Protein AF-A0A8D8CMH2-F1 (afdb_monomer)

Structure (mmCIF, N/CA/C/O backbone):
data_AF-A0A8D8CMH2-F1
#
_entry.id   AF-A0A8D8CMH2-F1
#
loop_
_atom_site.group_PDB
_atom_site.id
_atom_site.type_symbol
_atom_site.label_atom_id
_atom_site.label_alt_id
_atom_site.label_comp_id
_atom_site.label_asym_id
_atom_site.label_entity_id
_atom_site.label_seq_id
_atom_site.pdbx_PDB_ins_code
_atom_site.Cartn_x
_atom_site.Cartn_y
_atom_site.Cartn_z
_atom_site.occupancy
_atom_site.B_iso_or_equiv
_atom_site.auth_seq_id
_atom_site.auth_comp_id
_atom_site.auth_asym_id
_atom_site.auth_atom_id
_atom_site.pdbx_PDB_model_num
ATOM 1 N N . MET A 1 1 ? 6.059 -56.860 52.793 1.00 52.75 1 MET A N 1
ATOM 2 C CA . MET A 1 1 ? 7.104 -56.141 52.031 1.00 52.75 1 MET A CA 1
ATOM 3 C C . MET A 1 1 ? 6.562 -54.736 51.731 1.00 52.75 1 MET A C 1
ATOM 5 O O . MET A 1 1 ? 6.523 -54.316 50.592 1.00 52.75 1 MET A O 1
ATOM 9 N N . ASP A 1 2 ? 6.114 -53.999 52.761 1.00 54.12 2 ASP A N 1
ATOM 10 C CA . ASP A 1 2 ? 5.145 -52.888 52.589 1.00 54.12 2 ASP A CA 1
ATOM 11 C C . ASP A 1 2 ? 5.562 -51.592 53.304 1.00 54.12 2 ASP A C 1
ATOM 13 O O . ASP A 1 2 ? 4.758 -50.693 53.538 1.00 54.12 2 ASP A O 1
ATOM 17 N N . ARG A 1 3 ? 6.840 -51.482 53.687 1.00 51.91 3 ARG A N 1
ATOM 18 C CA . ARG A 1 3 ? 7.397 -50.302 54.378 1.00 51.91 3 ARG A CA 1
ATOM 19 C C . ARG A 1 3 ? 8.353 -49.458 53.531 1.00 51.91 3 ARG A C 1
ATOM 21 O O . ARG A 1 3 ? 8.813 -48.431 54.012 1.00 51.91 3 ARG A O 1
ATOM 28 N N . LEU A 1 4 ? 8.586 -49.833 52.270 1.00 50.19 4 LEU A N 1
ATOM 29 C CA . LEU A 1 4 ? 9.377 -49.048 51.309 1.00 50.19 4 LEU A CA 1
ATOM 30 C C . LEU A 1 4 ? 8.510 -48.282 50.286 1.00 50.19 4 LEU A C 1
ATOM 32 O O . LEU A 1 4 ? 9.039 -47.609 49.414 1.00 50.19 4 LEU A O 1
ATOM 36 N N . LEU A 1 5 ? 7.177 -48.359 50.397 1.00 55.25 5 LEU A N 1
ATOM 37 C CA . LEU A 1 5 ? 6.220 -47.704 49.492 1.00 55.25 5 LEU A CA 1
ATOM 38 C C . LEU A 1 5 ? 5.346 -46.665 50.222 1.00 55.25 5 LEU A C 1
ATOM 40 O O . LEU A 1 5 ? 4.181 -46.462 49.898 1.00 55.25 5 LEU A O 1
ATOM 44 N N . ARG A 1 6 ? 5.886 -46.033 51.270 1.00 53.50 6 ARG A N 1
ATOM 45 C CA . ARG A 1 6 ? 5.246 -44.907 51.980 1.00 53.50 6 ARG A CA 1
ATOM 46 C C . ARG A 1 6 ? 6.157 -43.690 52.167 1.00 53.50 6 ARG A C 1
ATOM 48 O O . ARG A 1 6 ? 5.731 -42.710 52.760 1.00 53.50 6 ARG A O 1
ATOM 55 N N . LEU A 1 7 ? 7.361 -43.722 51.590 1.00 50.34 7 LEU A N 1
ATOM 56 C CA . LEU A 1 7 ? 8.278 -42.578 51.497 1.00 50.34 7 LEU A CA 1
ATOM 57 C C . LEU A 1 7 ? 8.276 -41.943 50.088 1.00 50.34 7 LEU A C 1
ATOM 59 O O . LEU A 1 7 ? 9.241 -41.305 49.692 1.00 50.34 7 LEU A O 1
ATOM 63 N N . GLY A 1 8 ? 7.213 -42.166 49.307 1.00 46.88 8 GLY A N 1
ATOM 64 C CA . GLY A 1 8 ? 6.970 -41.488 48.024 1.00 46.88 8 GLY A CA 1
ATOM 65 C C . GLY A 1 8 ? 5.826 -40.470 48.083 1.00 46.88 8 GLY A C 1
ATOM 66 O O . GLY A 1 8 ? 5.467 -39.888 47.066 1.00 46.88 8 GLY A O 1
ATOM 67 N N . GLY A 1 9 ? 5.220 -40.282 49.260 1.00 54.53 9 GLY A N 1
ATOM 68 C CA . GLY A 1 9 ? 4.154 -39.314 49.488 1.00 54.53 9 GLY A CA 1
ATOM 69 C C . GLY A 1 9 ? 4.704 -38.048 50.135 1.00 54.53 9 GLY A C 1
ATOM 70 O O . GLY A 1 9 ? 5.346 -38.140 51.176 1.00 54.53 9 GLY A O 1
ATOM 71 N N . ALA A 1 10 ? 4.367 -36.90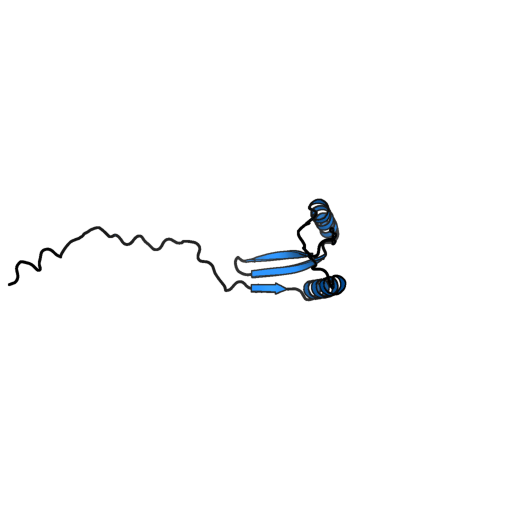3 49.540 1.00 50.59 10 ALA A N 1
ATOM 72 C CA . ALA A 1 10 ? 4.659 -35.534 49.973 1.00 50.59 10 ALA A CA 1
ATOM 73 C C . ALA A 1 10 ? 5.987 -34.932 49.476 1.00 50.59 10 ALA A C 1
ATOM 75 O O . ALA A 1 10 ? 6.922 -34.709 50.236 1.00 50.59 10 ALA A O 1
ATOM 76 N N . MET A 1 11 ? 5.989 -34.519 48.205 1.00 49.94 11 MET A N 1
ATOM 77 C CA . MET A 1 11 ? 6.578 -33.226 47.841 1.00 49.94 11 MET A CA 1
ATOM 78 C C . MET A 1 11 ? 5.445 -32.187 47.809 1.00 49.94 11 MET A C 1
ATOM 80 O O . MET A 1 11 ? 4.743 -32.088 46.801 1.00 49.94 11 MET A O 1
ATOM 84 N N . PRO A 1 12 ? 5.198 -31.446 48.904 1.00 47.69 12 PRO A N 1
ATOM 85 C CA . PRO A 1 12 ? 4.368 -30.255 48.860 1.00 47.69 12 PRO A CA 1
ATOM 86 C C . PRO A 1 12 ? 5.222 -29.128 48.274 1.00 47.69 12 PRO A C 1
ATOM 88 O O . PRO A 1 12 ? 6.254 -28.784 48.843 1.00 47.69 12 PRO A O 1
ATOM 91 N N . GLY A 1 13 ? 4.828 -28.555 47.137 1.00 52.19 13 GLY A N 1
ATOM 92 C CA . GLY A 1 13 ? 5.448 -27.298 46.699 1.00 52.19 13 GLY A CA 1
ATOM 93 C C . GLY A 1 13 ? 5.658 -27.093 45.210 1.00 52.19 13 GLY A C 1
ATOM 94 O O . GLY A 1 13 ? 6.120 -26.022 44.837 1.00 52.19 13 GLY A O 1
ATOM 95 N N . LEU A 1 14 ? 5.283 -28.028 44.337 1.00 50.00 14 LEU A N 1
ATOM 96 C CA . LEU A 1 14 ? 5.162 -27.695 42.916 1.00 50.00 14 LEU A CA 1
ATOM 97 C C . LEU A 1 14 ? 3.788 -27.069 42.680 1.00 50.00 14 LEU A C 1
ATOM 99 O O . LEU A 1 14 ? 2.894 -27.672 42.093 1.00 50.00 14 LEU A O 1
ATOM 103 N N . THR A 1 15 ? 3.617 -25.851 43.198 1.00 50.38 15 THR A N 1
ATOM 104 C CA . THR A 1 15 ? 2.636 -24.908 42.669 1.00 50.38 15 THR A CA 1
ATOM 105 C C . THR A 1 15 ? 2.946 -24.753 41.188 1.00 50.38 15 THR A C 1
ATOM 107 O O . THR A 1 15 ? 3.904 -24.075 40.816 1.00 50.38 15 THR A O 1
ATOM 110 N N . GLN A 1 16 ? 2.181 -25.454 40.355 1.00 57.44 16 GLN A N 1
ATOM 111 C CA . GLN A 1 16 ? 2.114 -25.215 38.925 1.00 57.44 16 GLN A CA 1
ATOM 112 C C . GLN A 1 16 ? 1.798 -23.727 38.776 1.00 57.44 16 GLN A C 1
ATOM 114 O O . GLN A 1 16 ? 0.722 -23.280 39.178 1.00 57.44 16 GLN A O 1
ATOM 119 N N . ALA A 1 17 ? 2.795 -22.948 38.348 1.00 60.12 17 ALA A N 1
ATOM 120 C CA . ALA A 1 17 ? 2.621 -21.525 38.119 1.00 60.12 17 ALA A CA 1
ATOM 121 C C . ALA A 1 17 ? 1.397 -21.348 37.206 1.00 60.12 17 ALA A C 1
ATOM 123 O O . ALA A 1 17 ? 1.235 -22.147 36.274 1.00 60.12 17 ALA A O 1
ATOM 124 N N . PRO A 1 18 ? 0.507 -20.381 37.494 1.00 62.75 18 PRO A N 1
ATOM 125 C CA . PRO A 1 18 ? -0.640 -20.137 36.635 1.00 62.75 18 PRO A CA 1
ATOM 126 C C . PRO A 1 18 ? -0.138 -19.927 35.200 1.00 62.75 18 PRO A C 1
ATOM 128 O O . PRO A 1 18 ? 0.948 -19.361 35.033 1.00 62.75 18 PRO A O 1
ATOM 131 N N . PRO A 1 19 ? -0.870 -20.414 34.180 1.00 66.12 19 PRO A N 1
ATOM 132 C CA . PRO A 1 19 ? -0.516 -20.142 32.797 1.00 66.12 19 PRO A CA 1
ATOM 133 C C . PRO A 1 19 ? -0.358 -18.631 32.669 1.00 66.12 19 PRO A C 1
ATOM 135 O O . PRO A 1 19 ? -1.270 -17.866 32.970 1.00 66.12 19 PRO A O 1
ATOM 138 N N . THR A 1 20 ? 0.857 -18.204 32.350 1.00 69.62 20 THR A N 1
ATOM 139 C CA . THR A 1 20 ? 1.135 -16.804 32.075 1.00 69.62 20 THR A CA 1
ATOM 140 C C . THR A 1 20 ? 0.324 -16.434 30.843 1.00 69.62 20 THR A C 1
ATOM 142 O O . THR A 1 20 ? 0.414 -17.166 29.854 1.00 69.62 20 THR A O 1
ATOM 145 N N . ASP A 1 21 ? -0.404 -15.315 30.878 1.00 70.81 21 ASP A N 1
ATOM 146 C CA . ASP A 1 21 ? -0.918 -14.626 29.683 1.00 70.81 21 ASP A CA 1
ATOM 147 C C . ASP A 1 21 ? 0.274 -14.108 28.859 1.00 70.81 21 ASP A C 1
ATOM 149 O O . ASP A 1 21 ? 0.544 -12.913 28.750 1.00 70.81 21 ASP A O 1
ATOM 153 N N . ALA A 1 22 ? 1.079 -15.037 28.351 1.00 75.25 22 ALA A N 1
ATOM 154 C CA . ALA A 1 22 ? 2.108 -14.746 27.384 1.00 75.25 22 ALA A CA 1
ATOM 155 C C . ALA A 1 22 ? 1.390 -14.472 26.059 1.00 75.25 22 ALA A C 1
ATOM 157 O O . ALA A 1 22 ? 0.504 -15.249 25.695 1.00 75.25 22 ALA A O 1
ATOM 158 N N . PRO A 1 23 ? 1.744 -13.397 25.338 1.00 70.75 23 PRO A N 1
ATOM 159 C CA . PRO A 1 23 ? 1.159 -13.125 24.035 1.00 70.75 23 PRO A CA 1
ATOM 160 C C . PRO A 1 23 ? 1.399 -14.333 23.121 1.00 70.75 23 PRO A C 1
ATOM 162 O O . PRO A 1 23 ? 2.541 -14.692 22.824 1.00 70.75 23 PRO A O 1
ATOM 165 N N . VAL A 1 24 ? 0.310 -14.999 22.742 1.00 77.62 24 VAL A N 1
ATOM 166 C CA . VAL A 1 24 ? 0.316 -16.129 21.812 1.00 77.62 24 VAL A CA 1
ATOM 167 C C . VAL A 1 24 ? 0.257 -15.561 20.401 1.00 77.62 24 VAL A C 1
ATOM 169 O O . VAL A 1 24 ? -0.520 -14.649 20.136 1.00 77.62 24 VAL A O 1
ATOM 172 N N . VAL A 1 25 ? 1.091 -16.089 19.506 1.00 74.50 25 VAL A N 1
ATOM 173 C CA . VAL A 1 25 ? 1.060 -15.726 18.086 1.00 74.50 25 VAL A CA 1
ATOM 174 C C . VAL A 1 25 ? -0.245 -16.255 17.494 1.00 74.50 25 VAL A C 1
ATOM 176 O O . VAL A 1 25 ? -0.457 -17.470 17.472 1.00 74.50 25 VAL A O 1
ATOM 179 N N . ASP A 1 26 ? -1.119 -15.350 17.066 1.00 76.25 26 ASP A N 1
ATOM 180 C CA . ASP A 1 26 ? -2.314 -15.700 16.301 1.00 76.25 26 ASP A CA 1
ATOM 181 C C . ASP A 1 26 ? -1.934 -15.930 14.824 1.00 76.25 26 ASP A C 1
ATOM 183 O O . ASP A 1 26 ? -0.874 -15.512 14.371 1.00 76.25 26 ASP A O 1
ATOM 187 N N . THR A 1 27 ? -2.753 -16.683 14.095 1.00 85.31 27 THR A N 1
ATOM 188 C CA . THR A 1 27 ? -2.611 -16.935 12.646 1.00 85.31 27 THR A CA 1
ATOM 189 C C . THR A 1 27 ? -3.886 -16.598 11.874 1.00 85.31 27 THR A C 1
ATOM 191 O O . THR A 1 27 ? -3.974 -16.845 10.670 1.00 85.31 27 THR A O 1
ATOM 194 N N . ALA A 1 28 ? -4.903 -16.084 12.569 1.00 87.31 28 ALA A N 1
ATOM 195 C CA . ALA A 1 28 ? -6.182 -15.707 11.994 1.00 87.31 28 ALA A CA 1
ATOM 196 C C . ALA A 1 28 ? -6.205 -14.264 11.459 1.00 87.31 28 ALA A C 1
ATOM 198 O O . ALA A 1 28 ? -7.296 -13.766 11.170 1.00 87.31 28 ALA A O 1
ATOM 199 N N . GLU A 1 29 ? -5.053 -13.588 11.312 1.00 91.12 29 GLU A N 1
ATOM 200 C CA . GLU A 1 29 ? -5.044 -12.216 10.810 1.00 91.12 29 GLU A CA 1
ATOM 201 C C . GLU A 1 29 ? -5.593 -12.136 9.379 1.00 91.12 29 GLU A C 1
ATOM 203 O O . GLU A 1 29 ? -5.260 -12.927 8.491 1.00 91.12 29 GLU A O 1
ATOM 208 N N . GLN A 1 30 ? -6.446 -11.145 9.141 1.00 93.62 30 GLN A N 1
ATOM 209 C CA . GLN A 1 30 ? -7.074 -10.897 7.852 1.00 93.62 30 GLN A CA 1
ATOM 210 C C . GLN A 1 30 ? -6.554 -9.597 7.248 1.00 93.62 30 GLN A C 1
ATOM 212 O O . GLN A 1 30 ? -6.477 -8.560 7.906 1.00 93.62 30 GLN A O 1
ATOM 217 N N . VAL A 1 31 ? -6.243 -9.641 5.951 1.00 96.50 31 VAL A N 1
ATOM 218 C CA . VAL A 1 31 ? -5.824 -8.463 5.185 1.00 96.50 31 VAL A CA 1
ATOM 219 C C . VAL A 1 31 ? -6.836 -8.190 4.082 1.00 96.50 31 VAL A C 1
ATOM 221 O O . VAL A 1 31 ? -6.976 -8.967 3.136 1.00 96.50 31 VAL A O 1
ATOM 224 N N . TYR A 1 32 ? -7.518 -7.054 4.179 1.00 97.62 32 TYR A N 1
ATOM 225 C CA . TYR A 1 32 ? -8.413 -6.568 3.135 1.00 97.62 32 TYR A CA 1
ATOM 226 C C . TYR A 1 32 ? -7.645 -5.635 2.202 1.00 97.62 32 TYR A C 1
ATOM 228 O O . TYR A 1 32 ? -7.169 -4.586 2.625 1.00 97.62 32 TYR A O 1
ATOM 236 N N . ILE A 1 33 ? -7.537 -5.998 0.923 1.00 97.75 33 ILE A N 1
ATOM 237 C CA . ILE A 1 33 ? -6.854 -5.188 -0.094 1.00 97.75 33 ILE A CA 1
ATOM 238 C C . ILE A 1 33 ? -7.896 -4.549 -1.006 1.00 97.75 33 ILE A C 1
ATOM 240 O O . ILE A 1 33 ? -8.697 -5.247 -1.630 1.00 97.75 33 ILE A O 1
ATOM 244 N N . SER A 1 34 ? -7.873 -3.221 -1.112 1.00 97.69 34 SER A N 1
ATOM 245 C CA . SER A 1 34 ? -8.756 -2.503 -2.028 1.00 97.69 34 SER A CA 1
ATOM 246 C C . SER A 1 34 ? -8.448 -2.847 -3.493 1.00 97.69 34 SER A C 1
ATOM 248 O O . SER A 1 34 ? -7.304 -3.100 -3.885 1.00 97.69 34 SER A O 1
ATOM 250 N N . SER A 1 35 ? -9.466 -2.793 -4.355 1.00 97.75 35 SER A N 1
ATOM 251 C CA . SER A 1 35 ? -9.283 -3.028 -5.796 1.00 97.75 35 SER A CA 1
ATOM 252 C C . SER A 1 35 ? -8.302 -2.032 -6.429 1.00 97.75 35 SER A C 1
ATOM 254 O O . SER A 1 35 ? -7.557 -2.383 -7.344 1.00 97.75 35 SER A O 1
ATOM 256 N N . LEU A 1 36 ? -8.283 -0.789 -5.935 1.00 96.12 36 LEU A N 1
ATOM 257 C CA . LEU A 1 36 ? -7.376 0.262 -6.394 1.00 96.12 36 LEU A CA 1
ATOM 258 C C . LEU A 1 36 ? -5.921 -0.084 -6.051 1.00 96.12 36 LEU A C 1
ATOM 260 O O . LEU A 1 36 ? -5.059 -0.015 -6.932 1.00 96.12 36 LEU A O 1
ATOM 264 N N . ALA A 1 37 ? -5.663 -0.508 -4.810 1.00 96.44 37 ALA A N 1
ATOM 265 C CA . ALA A 1 37 ? -4.350 -0.951 -4.359 1.00 96.44 37 ALA A CA 1
ATOM 266 C C . ALA A 1 37 ? -3.840 -2.118 -5.216 1.00 96.44 37 ALA A C 1
ATOM 268 O O . ALA A 1 37 ? -2.740 -2.052 -5.766 1.00 96.44 37 ALA A O 1
ATOM 269 N N . LEU A 1 38 ? -4.677 -3.141 -5.423 1.00 97.00 38 LEU A N 1
ATOM 270 C CA . LEU A 1 38 ? -4.320 -4.318 -6.216 1.00 97.00 38 LEU A CA 1
ATOM 271 C C . LEU A 1 38 ? -3.942 -3.957 -7.662 1.00 97.00 38 LEU A C 1
ATOM 273 O O . LEU A 1 38 ? -2.933 -4.432 -8.186 1.00 97.00 38 LEU A O 1
ATOM 277 N N . LEU A 1 39 ? -4.707 -3.076 -8.313 1.00 97.44 39 LEU A N 1
ATOM 278 C CA . LEU A 1 39 ? -4.398 -2.631 -9.676 1.00 97.44 39 LEU A CA 1
ATOM 279 C C . LEU A 1 39 ? -3.075 -1.860 -9.751 1.00 97.44 39 LEU A C 1
ATOM 281 O O . LEU A 1 39 ? -2.299 -2.063 -10.689 1.00 97.44 39 LEU A O 1
ATOM 285 N N . LYS A 1 40 ? -2.790 -0.998 -8.768 1.00 96.44 40 LYS A N 1
ATOM 286 C CA . LYS A 1 40 ? -1.510 -0.280 -8.691 1.00 96.44 40 LYS A CA 1
ATOM 287 C C . LYS A 1 40 ? -0.338 -1.243 -8.472 1.00 96.44 40 LYS A C 1
ATOM 289 O O . LYS A 1 40 ? 0.675 -1.088 -9.154 1.00 96.44 40 LYS A O 1
ATOM 294 N N . MET A 1 41 ? -0.491 -2.263 -7.619 1.00 96.19 41 MET A N 1
ATOM 295 C CA . MET A 1 41 ? 0.515 -3.321 -7.428 1.00 96.19 41 MET A CA 1
ATOM 296 C C . MET A 1 41 ? 0.815 -4.052 -8.743 1.00 96.19 41 MET A C 1
ATOM 298 O O . MET A 1 41 ? 1.975 -4.156 -9.136 1.00 96.19 41 MET A O 1
ATOM 302 N N . LEU A 1 42 ? -0.219 -4.507 -9.463 1.00 96.31 42 LEU A N 1
ATOM 303 C CA . LEU A 1 42 ? -0.053 -5.236 -10.727 1.00 96.31 42 LEU A CA 1
ATOM 304 C C . LEU A 1 42 ? 0.590 -4.372 -11.817 1.00 96.31 42 LEU A C 1
ATOM 306 O O . LEU A 1 42 ? 1.480 -4.833 -12.536 1.00 96.31 42 LEU A O 1
ATOM 310 N N . LYS A 1 43 ? 0.169 -3.106 -11.932 1.00 96.12 43 LYS A N 1
ATOM 311 C CA . LYS A 1 43 ? 0.754 -2.155 -12.885 1.00 96.12 43 LYS A CA 1
ATOM 312 C C . LYS A 1 43 ? 2.236 -1.919 -12.592 1.00 96.12 43 LYS A C 1
ATOM 314 O O . LYS A 1 43 ? 3.042 -1.931 -13.520 1.00 96.12 43 LYS A O 1
ATOM 319 N N . HIS A 1 44 ? 2.584 -1.716 -11.323 1.00 94.00 44 HIS A N 1
ATOM 320 C CA . HIS A 1 44 ? 3.962 -1.486 -10.893 1.00 94.00 44 HIS A CA 1
ATOM 321 C C . HIS A 1 44 ? 4.838 -2.724 -11.101 1.00 94.00 44 HIS A C 1
ATOM 323 O O . HIS A 1 44 ? 5.871 -2.641 -11.759 1.00 94.00 44 HIS A O 1
ATOM 329 N N . GLY A 1 45 ? 4.369 -3.895 -10.658 1.00 92.44 45 GLY A N 1
ATOM 330 C CA . GLY A 1 45 ? 5.058 -5.173 -10.852 1.00 92.44 45 GLY A CA 1
ATOM 331 C C . GLY A 1 45 ? 5.341 -5.471 -12.323 1.00 92.44 45 GLY A C 1
ATOM 332 O O . GLY A 1 45 ? 6.438 -5.895 -12.677 1.00 92.44 45 GLY A O 1
ATOM 333 N N . ARG A 1 46 ? 4.387 -5.173 -13.216 1.00 93.50 46 ARG A N 1
ATOM 334 C CA . ARG A 1 46 ? 4.590 -5.344 -14.660 1.00 93.50 46 ARG A CA 1
ATOM 335 C C . ARG A 1 46 ? 5.615 -4.367 -15.240 1.00 93.50 46 ARG A C 1
ATOM 337 O O . ARG A 1 46 ? 6.366 -4.768 -16.124 1.00 93.50 46 ARG A O 1
ATOM 344 N N . ALA A 1 47 ? 5.636 -3.117 -14.779 1.00 89.88 47 ALA A N 1
ATOM 345 C CA . ALA A 1 47 ? 6.601 -2.112 -15.229 1.00 89.88 47 ALA A CA 1
ATOM 346 C C . ALA A 1 47 ? 8.037 -2.411 -14.761 1.00 89.88 47 ALA A C 1
ATOM 348 O O . ALA A 1 47 ? 8.985 -1.943 -15.384 1.00 89.88 47 ALA A O 1
ATOM 349 N N . GLY A 1 48 ? 8.181 -3.196 -13.690 1.00 86.81 48 GLY A N 1
ATOM 350 C CA . GLY A 1 48 ? 9.460 -3.588 -13.107 1.00 86.81 48 GLY A CA 1
ATOM 351 C C . GLY A 1 48 ? 10.232 -4.680 -13.841 1.00 86.81 48 GLY A C 1
ATOM 352 O O . GLY A 1 48 ? 11.448 -4.735 -13.716 1.00 86.81 48 GLY A O 1
ATOM 353 N N . VAL A 1 49 ? 9.567 -5.542 -14.618 1.00 87.62 49 VAL A N 1
ATOM 354 C CA . VAL A 1 49 ? 10.189 -6.745 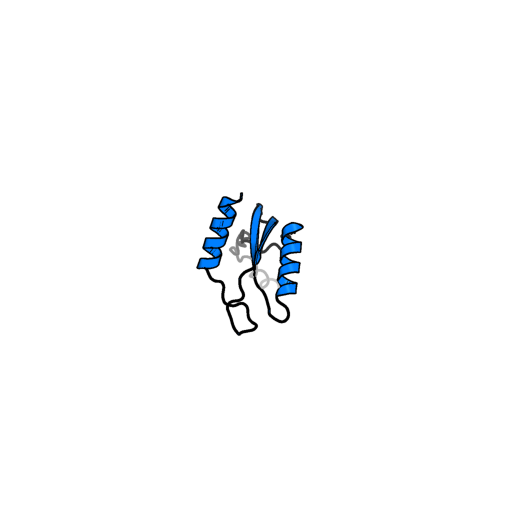-15.212 1.00 87.62 49 VAL A CA 1
ATOM 355 C C . VAL A 1 49 ? 11.396 -6.379 -16.098 1.00 87.62 49 VAL A C 1
ATOM 357 O O . VAL A 1 49 ? 11.240 -5.551 -16.999 1.00 87.62 49 VAL A O 1
ATOM 360 N N . PRO A 1 50 ? 12.576 -7.019 -15.930 1.00 87.06 50 PRO A N 1
ATOM 361 C CA . PRO A 1 50 ? 12.866 -8.211 -15.114 1.00 87.06 50 PRO A CA 1
ATOM 362 C C . PRO A 1 50 ? 13.390 -7.926 -13.695 1.00 87.06 50 PRO A C 1
ATOM 364 O O . PRO A 1 50 ? 13.834 -8.851 -13.023 1.00 87.06 50 PRO A O 1
ATOM 367 N N . MET A 1 51 ? 13.382 -6.670 -13.261 1.00 84.88 51 MET A N 1
ATOM 368 C CA . MET A 1 51 ? 13.878 -6.250 -11.953 1.00 84.88 51 MET A CA 1
ATOM 369 C C . MET A 1 51 ? 12.814 -6.456 -10.874 1.00 84.88 51 MET A C 1
ATOM 371 O O . MET A 1 51 ? 11.610 -6.365 -11.134 1.00 84.88 51 MET A O 1
ATOM 375 N N . GLU A 1 52 ? 13.260 -6.709 -9.647 1.00 84.88 52 GLU A N 1
ATOM 376 C CA . GLU A 1 52 ? 12.380 -6.648 -8.486 1.00 84.88 52 GLU A CA 1
ATOM 377 C C . GLU A 1 52 ? 11.933 -5.201 -8.257 1.00 84.88 52 GLU A C 1
ATOM 379 O O . GLU A 1 52 ? 12.668 -4.252 -8.534 1.00 84.88 52 GLU A O 1
ATOM 384 N N . VAL A 1 53 ? 10.706 -5.022 -7.766 1.00 87.31 53 VAL A N 1
ATOM 385 C CA . VAL A 1 53 ? 10.169 -3.699 -7.447 1.00 87.31 53 VAL A CA 1
ATOM 386 C C . VAL A 1 53 ? 9.557 -3.667 -6.059 1.00 87.31 53 VAL A C 1
ATOM 388 O O . VAL A 1 53 ? 9.031 -4.659 -5.565 1.00 87.31 53 VAL A O 1
ATOM 391 N N . MET A 1 54 ? 9.598 -2.486 -5.449 1.00 89.12 54 MET A N 1
ATOM 392 C CA . MET A 1 54 ? 9.082 -2.206 -4.109 1.00 89.12 54 MET A CA 1
ATOM 393 C C . MET A 1 54 ? 8.015 -1.119 -4.153 1.00 89.12 54 MET A C 1
ATOM 395 O O . MET A 1 54 ? 8.010 -0.252 -5.035 1.00 89.12 54 MET A O 1
ATOM 399 N N . GLY A 1 55 ? 7.147 -1.126 -3.150 1.00 90.19 55 GLY A N 1
ATOM 400 C CA . GLY A 1 55 ? 6.183 -0.069 -2.879 1.00 90.19 55 GLY A CA 1
ATOM 401 C C . GLY A 1 55 ? 5.777 -0.074 -1.411 1.00 90.19 55 GLY A C 1
ATOM 402 O O . GLY A 1 55 ? 6.088 -1.013 -0.681 1.00 90.19 55 GLY A O 1
ATOM 403 N N . LEU A 1 56 ? 5.081 0.977 -0.990 1.00 92.12 56 LEU A N 1
ATOM 404 C CA . LEU A 1 56 ? 4.509 1.068 0.350 1.00 92.12 56 LEU A CA 1
ATOM 405 C C . LEU A 1 56 ? 2.997 0.897 0.293 1.00 92.12 56 LEU A C 1
ATOM 407 O O . LEU A 1 56 ? 2.339 1.401 -0.620 1.00 92.12 56 LEU A O 1
ATOM 411 N N . MET A 1 57 ? 2.469 0.188 1.289 1.00 95.25 57 MET A N 1
ATOM 412 C CA . MET A 1 57 ? 1.037 0.020 1.504 1.00 95.25 57 MET A CA 1
ATOM 413 C C . MET A 1 57 ? 0.545 1.051 2.514 1.00 95.25 57 MET A C 1
ATOM 415 O O . MET A 1 57 ? 1.159 1.244 3.561 1.00 95.25 57 MET A O 1
ATOM 419 N N . LEU A 1 58 ? -0.554 1.714 2.174 1.00 94.25 58 LEU A N 1
ATOM 420 C CA . LEU A 1 58 ? -1.221 2.723 2.981 1.00 94.25 58 LEU A CA 1
ATOM 421 C C . LEU A 1 58 ? -2.617 2.241 3.336 1.00 94.25 58 LEU A C 1
ATOM 423 O O . LEU A 1 58 ? -3.350 1.708 2.499 1.00 94.25 58 LEU A O 1
ATOM 427 N N . GLY A 1 59 ? -2.990 2.446 4.585 1.00 95.06 59 GLY A N 1
ATOM 428 C CA . GLY A 1 59 ? -4.228 1.923 5.116 1.00 95.06 59 GLY A CA 1
ATOM 429 C C . GLY A 1 59 ? -4.303 2.105 6.617 1.00 95.06 59 GLY A C 1
ATOM 430 O O . GLY A 1 59 ? -3.566 2.910 7.189 1.00 95.06 59 GLY A O 1
ATOM 431 N N . GLU A 1 60 ? -5.181 1.337 7.237 1.00 95.81 60 GLU A N 1
ATOM 432 C CA . GLU A 1 60 ? -5.459 1.419 8.662 1.00 95.81 60 GLU A CA 1
ATOM 433 C C . GLU A 1 60 ? -5.545 0.033 9.298 1.00 95.81 60 GLU A C 1
ATOM 435 O O . GLU A 1 60 ? -5.857 -0.970 8.648 1.00 95.81 60 GLU A O 1
ATOM 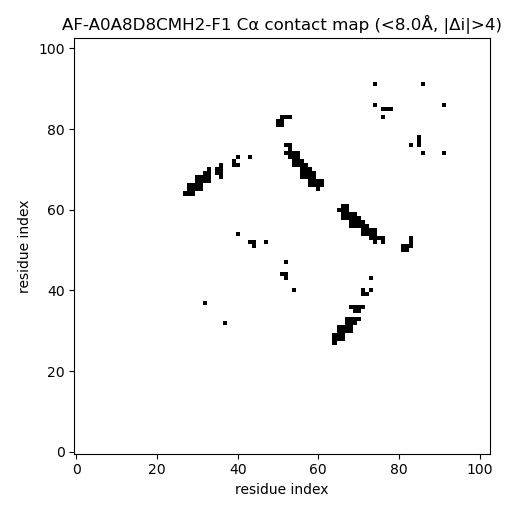440 N N . PHE A 1 61 ? -5.246 -0.005 10.591 1.00 95.81 61 PHE A N 1
ATOM 441 C CA . PHE A 1 61 ? -5.510 -1.154 11.443 1.00 95.81 61 PHE A CA 1
ATOM 442 C C . PHE A 1 61 ? -6.924 -0.985 11.998 1.00 95.81 61 PHE A C 1
ATOM 444 O O . PHE A 1 61 ? -7.187 -0.009 12.702 1.00 95.81 61 PHE A O 1
ATOM 451 N N . VAL A 1 62 ? -7.834 -1.888 11.628 1.00 94.44 62 VAL A N 1
ATOM 452 C CA . VAL A 1 62 ? -9.239 -1.831 12.071 1.00 94.44 62 VAL A CA 1
ATOM 453 C C . VAL A 1 62 ? -9.357 -2.382 13.492 1.00 94.44 62 VAL A C 1
ATOM 455 O O . VAL A 1 62 ? -10.060 -1.818 14.328 1.00 94.44 62 VAL A O 1
ATOM 458 N N . ASP A 1 63 ? -8.633 -3.464 13.760 1.00 91.31 63 ASP A N 1
ATOM 459 C CA . ASP A 1 63 ? -8.456 -4.096 15.062 1.00 91.31 63 ASP A CA 1
ATOM 460 C C . ASP A 1 63 ? -7.104 -4.839 15.086 1.00 91.31 63 ASP A C 1
ATOM 462 O O . ASP A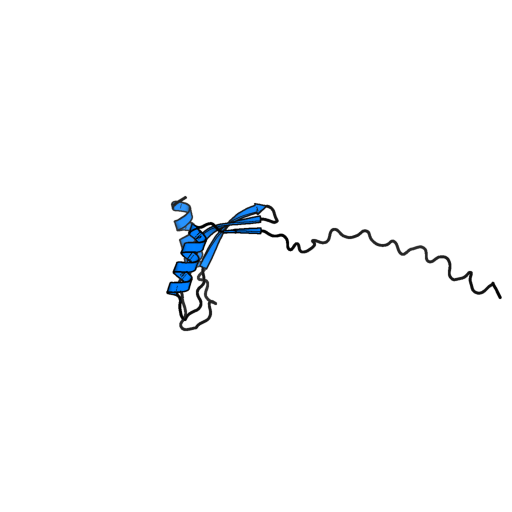 1 63 ? -6.311 -4.730 14.146 1.00 91.31 63 ASP A O 1
ATOM 466 N N . ASP A 1 64 ? -6.831 -5.586 16.158 1.00 88.88 64 ASP A N 1
ATOM 467 C CA . ASP A 1 64 ? -5.567 -6.314 16.344 1.00 88.88 64 ASP A CA 1
ATOM 468 C C . ASP A 1 64 ? -5.363 -7.467 15.3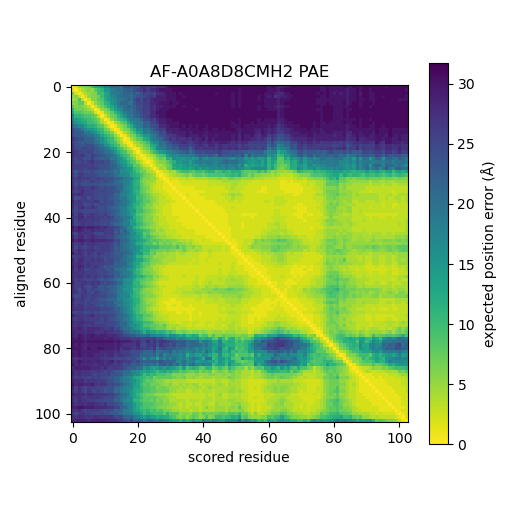41 1.00 88.88 64 ASP A C 1
ATOM 470 O O . ASP A 1 64 ? -4.244 -7.951 15.182 1.00 88.88 64 ASP A O 1
ATOM 474 N N . TYR A 1 65 ? -6.421 -7.894 14.644 1.00 90.25 65 TYR A N 1
ATOM 475 C CA . TYR A 1 65 ? -6.407 -9.038 13.730 1.00 90.25 65 TYR A CA 1
ATOM 476 C C . TYR A 1 65 ? -6.677 -8.647 12.278 1.00 90.25 65 TYR A C 1
ATOM 478 O O . TYR A 1 65 ? -6.576 -9.488 11.387 1.00 90.25 65 TYR A O 1
ATOM 486 N N . THR A 1 66 ? -7.020 -7.390 12.010 1.00 92.62 66 THR A N 1
ATOM 487 C CA . THR A 1 66 ? -7.515 -6.960 10.705 1.00 92.62 66 THR A CA 1
ATOM 488 C C . THR A 1 66 ? -6.786 -5.721 10.214 1.00 92.62 66 THR A C 1
ATOM 490 O O . THR A 1 66 ? -6.893 -4.630 10.781 1.00 92.62 66 THR A O 1
ATOM 493 N N . VAL A 1 67 ? -6.112 -5.870 9.073 1.00 96.06 67 VAL A N 1
ATOM 494 C CA . VAL A 1 67 ? -5.441 -4.774 8.365 1.00 96.06 67 VAL A CA 1
ATOM 495 C C . VAL A 1 67 ? -6.199 -4.456 7.084 1.00 96.06 67 VAL A C 1
ATOM 497 O O . VAL A 1 67 ? -6.455 -5.340 6.264 1.00 96.06 67 VAL A O 1
ATOM 500 N N . GLN A 1 68 ? -6.527 -3.184 6.868 1.00 97.38 68 GLN A N 1
ATOM 501 C CA . GLN A 1 68 ? -7.145 -2.728 5.629 1.00 97.38 68 GLN A CA 1
ATOM 502 C C . GLN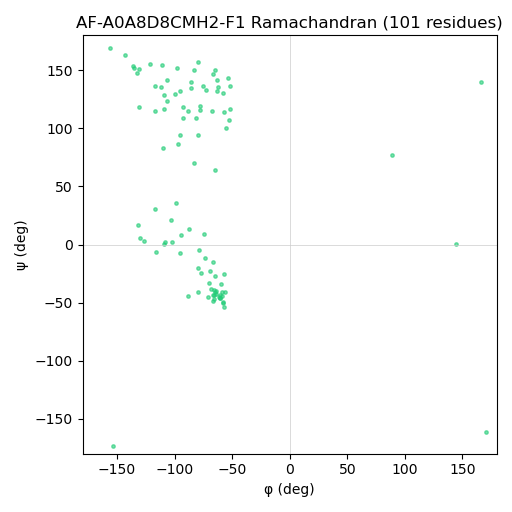 A 1 68 ? -6.158 -1.890 4.817 1.00 97.38 68 GLN A C 1
ATOM 504 O O . GLN A 1 68 ? -5.754 -0.811 5.234 1.00 97.38 68 GLN A O 1
ATOM 509 N N . VAL A 1 69 ? -5.799 -2.367 3.623 1.00 97.62 69 VAL A N 1
ATOM 510 C CA . VAL A 1 69 ? -4.956 -1.655 2.654 1.00 97.62 69 VAL A CA 1
ATOM 511 C C . VAL A 1 69 ? -5.848 -0.876 1.691 1.00 97.62 69 VAL A C 1
ATOM 513 O O . VAL A 1 69 ? -6.519 -1.453 0.830 1.00 97.62 69 VAL A O 1
ATOM 516 N N . ILE A 1 70 ? -5.837 0.447 1.830 1.00 95.94 70 ILE A N 1
ATOM 517 C CA . ILE A 1 70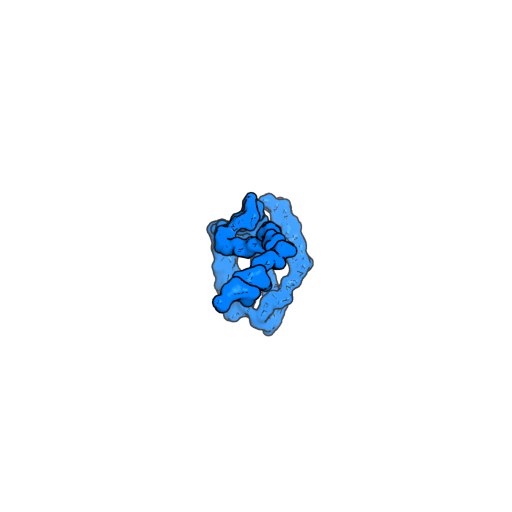 ? -6.675 1.375 1.064 1.00 95.94 70 ILE A CA 1
ATOM 518 C C . ILE A 1 70 ? -5.969 1.782 -0.232 1.00 95.94 70 ILE A C 1
ATOM 520 O O . ILE A 1 70 ? -6.587 1.754 -1.300 1.00 95.94 70 ILE A O 1
ATOM 524 N N . ASP A 1 71 ? -4.676 2.106 -0.164 1.00 95.44 71 ASP A N 1
ATOM 525 C CA . ASP A 1 71 ? -3.881 2.533 -1.315 1.00 95.44 71 ASP A CA 1
ATOM 526 C C . ASP A 1 71 ? -2.439 1.997 -1.260 1.00 95.44 71 ASP A C 1
ATOM 528 O O . ASP A 1 71 ? -1.948 1.566 -0.221 1.00 95.44 71 ASP 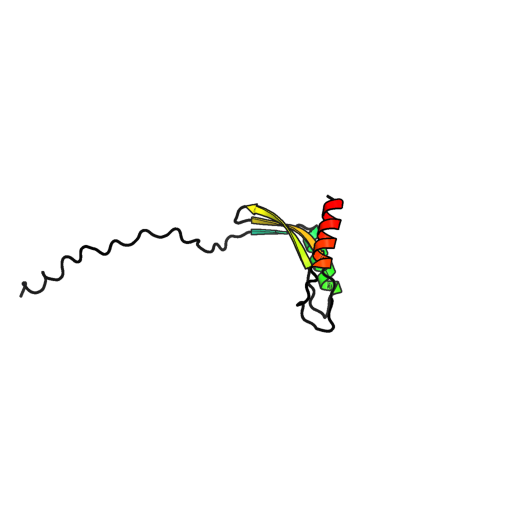A O 1
ATOM 532 N N . VAL A 1 72 ? -1.739 2.025 -2.391 1.00 94.69 72 VAL A N 1
ATOM 533 C CA . VAL A 1 72 ? -0.303 1.764 -2.491 1.00 94.69 72 VAL A CA 1
ATOM 534 C C . VAL A 1 72 ? 0.365 2.787 -3.395 1.00 94.69 72 VAL A C 1
ATOM 536 O O . VAL A 1 72 ? -0.225 3.273 -4.365 1.00 94.69 72 VAL A O 1
ATOM 539 N N . PHE A 1 73 ? 1.642 3.053 -3.146 1.00 91.94 73 PHE A N 1
ATOM 540 C CA . PHE A 1 73 ? 2.469 3.785 -4.097 1.00 91.94 73 PHE A CA 1
ATOM 541 C C . PHE A 1 73 ? 3.810 3.098 -4.327 1.00 91.94 73 PHE A C 1
ATOM 543 O O . PHE A 1 73 ? 4.375 2.437 -3.456 1.00 91.94 73 PHE A O 1
ATOM 550 N N . ALA A 1 74 ? 4.294 3.247 -5.554 1.00 90.00 74 ALA A N 1
ATOM 551 C CA . ALA A 1 74 ? 5.541 2.673 -6.021 1.00 90.00 74 ALA A CA 1
ATOM 552 C C . ALA A 1 74 ? 6.740 3.449 -5.472 1.00 90.00 74 ALA A C 1
ATOM 554 O O . ALA A 1 74 ? 6.760 4.681 -5.539 1.00 90.00 74 ALA A O 1
ATOM 555 N N . MET A 1 75 ? 7.761 2.726 -5.012 1.00 86.69 75 MET A N 1
ATOM 556 C CA . MET A 1 75 ? 9.066 3.322 -4.753 1.00 86.69 75 MET A CA 1
ATOM 557 C C . MET A 1 75 ? 9.904 3.347 -6.038 1.00 86.69 75 MET A C 1
ATOM 559 O O . MET A 1 75 ? 9.871 2.379 -6.815 1.00 86.69 75 MET A O 1
ATOM 563 N N . PRO A 1 76 ? 10.646 4.442 -6.292 1.00 80.56 76 PRO A N 1
ATOM 564 C CA . PRO A 1 76 ? 11.558 4.516 -7.420 1.00 80.56 76 PRO A CA 1
ATOM 565 C C . PRO A 1 76 ? 12.663 3.468 -7.270 1.00 80.56 76 PRO A C 1
ATOM 567 O O . PRO A 1 76 ? 13.159 3.214 -6.176 1.00 80.56 76 PRO A O 1
ATOM 570 N N . GLN A 1 77 ? 13.051 2.860 -8.388 1.00 74.50 77 GLN A N 1
ATOM 571 C CA . GLN A 1 77 ? 14.164 1.918 -8.423 1.00 74.50 77 GLN A CA 1
ATOM 572 C C . GLN A 1 77 ? 15.477 2.707 -8.453 1.00 74.50 77 GLN A C 1
ATOM 574 O O . GLN A 1 77 ? 15.925 3.149 -9.509 1.00 74.50 77 GLN A O 1
ATOM 579 N N . THR A 1 78 ? 16.076 2.943 -7.289 1.00 62.03 78 THR A N 1
ATOM 580 C CA . THR A 1 78 ? 17.406 3.559 -7.166 1.00 62.03 78 THR A CA 1
ATOM 581 C C . THR A 1 78 ? 18.459 2.470 -6.992 1.00 62.03 78 THR A C 1
ATOM 583 O O . THR A 1 78 ? 18.819 2.122 -5.874 1.00 62.03 78 THR A O 1
ATOM 586 N N . GLY A 1 79 ? 18.963 1.915 -8.098 1.00 58.16 79 GLY A N 1
ATOM 587 C CA . GLY A 1 79 ? 20.096 0.990 -8.049 1.00 58.16 79 GLY A CA 1
ATOM 588 C C . GLY A 1 79 ? 20.318 0.200 -9.334 1.00 58.16 79 GLY A C 1
ATOM 589 O O . GLY A 1 79 ? 19.384 -0.273 -9.965 1.00 58.16 79 GLY A O 1
ATOM 590 N N . THR A 1 80 ? 21.583 0.023 -9.708 1.00 56.81 80 THR A N 1
ATOM 591 C CA . THR A 1 80 ? 22.050 -0.850 -10.802 1.00 56.81 80 THR A CA 1
ATOM 592 C C . THR A 1 80 ? 22.008 -2.346 -10.445 1.00 56.81 80 THR A C 1
ATOM 594 O O . THR A 1 80 ? 22.566 -3.163 -11.175 1.00 56.81 80 THR A O 1
ATOM 597 N N . GLY A 1 81 ? 21.410 -2.706 -9.304 1.00 57.69 81 GLY A N 1
ATOM 598 C CA . GLY A 1 81 ? 21.295 -4.068 -8.787 1.00 57.69 81 GLY A CA 1
ATOM 599 C C . GLY A 1 81 ? 19.853 -4.568 -8.825 1.00 57.69 81 GLY A C 1
ATOM 600 O O . GLY A 1 81 ? 18.915 -3.779 -8.821 1.00 57.69 81 GLY A O 1
ATOM 601 N N . VAL A 1 82 ? 19.694 -5.890 -8.887 1.00 58.50 82 VAL A N 1
ATOM 602 C CA . VAL A 1 82 ? 18.392 -6.579 -8.970 1.00 58.50 82 VAL A CA 1
ATOM 603 C C . VAL A 1 82 ? 17.639 -6.559 -7.629 1.00 58.50 82 VAL A C 1
ATOM 605 O O . VAL A 1 82 ? 16.456 -6.873 -7.620 1.00 58.50 82 VAL A O 1
ATOM 608 N N . SER A 1 83 ? 18.294 -6.174 -6.524 1.00 60.25 83 SER A N 1
ATOM 609 C CA . SER A 1 83 ? 17.726 -6.188 -5.171 1.00 60.25 83 SER A CA 1
ATOM 610 C C . SER A 1 83 ? 17.203 -4.826 -4.709 1.00 60.25 83 SER A C 1
ATOM 612 O O . SER A 1 83 ? 17.685 -3.762 -5.104 1.00 60.25 83 SER A O 1
ATOM 614 N N . VAL A 1 84 ? 16.204 -4.870 -3.826 1.00 61.44 84 VAL A N 1
ATOM 615 C CA . VAL A 1 84 ? 15.351 -3.724 -3.478 1.00 61.44 84 VAL A CA 1
ATOM 616 C C . VAL A 1 84 ? 15.740 -2.994 -2.186 1.00 61.44 84 VAL A C 1
ATOM 618 O O . VAL A 1 84 ? 14.905 -2.496 -1.434 1.00 61.44 84 VAL A O 1
ATOM 621 N N . GLU A 1 85 ? 17.040 -2.918 -1.924 1.00 62.34 85 GLU A N 1
ATOM 622 C CA . GLU A 1 85 ? 17.600 -2.547 -0.615 1.00 62.34 85 GLU A CA 1
ATOM 623 C C . GLU A 1 85 ? 17.602 -1.035 -0.314 1.00 62.34 85 GLU A C 1
ATOM 625 O O . GLU A 1 85 ? 17.937 -0.625 0.797 1.00 62.34 85 GLU A O 1
ATOM 630 N N . ALA A 1 86 ? 17.201 -0.186 -1.264 1.00 63.81 86 ALA A N 1
ATOM 631 C CA . ALA A 1 86 ? 17.260 1.266 -1.120 1.00 63.81 86 ALA A CA 1
ATOM 632 C C . ALA A 1 86 ? 15.862 1.888 -0.985 1.00 63.81 86 ALA A C 1
ATOM 634 O O . ALA A 1 86 ? 15.293 2.395 -1.953 1.00 63.81 86 ALA A O 1
ATOM 635 N N . VAL A 1 87 ? 15.314 1.889 0.234 1.00 68.75 87 VAL A N 1
ATOM 636 C CA . VAL A 1 87 ? 14.199 2.785 0.572 1.00 68.75 87 VAL A CA 1
ATOM 637 C C . VAL A 1 87 ? 14.774 4.178 0.810 1.00 68.75 87 VAL A C 1
ATOM 639 O O . VAL A 1 87 ? 15.548 4.375 1.743 1.00 68.75 87 VAL A O 1
ATOM 642 N N . ASP A 1 88 ? 14.398 5.148 -0.024 1.00 82.56 88 ASP A N 1
ATOM 643 C CA . ASP A 1 88 ? 14.746 6.552 0.201 1.00 82.56 88 ASP A CA 1
ATOM 644 C C . ASP A 1 88 ? 13.764 7.180 1.216 1.00 82.56 88 ASP A C 1
ATOM 646 O O . ASP A 1 88 ? 12.595 7.417 0.877 1.00 82.56 88 ASP A O 1
ATOM 650 N N . PRO A 1 89 ? 14.205 7.482 2.455 1.00 84.69 89 PRO A N 1
ATOM 651 C CA . PRO A 1 89 ? 13.338 8.071 3.473 1.00 84.69 89 PRO A CA 1
ATOM 652 C C . PRO A 1 89 ? 12.854 9.476 3.091 1.00 84.69 89 PRO A C 1
ATOM 654 O O . PRO A 1 89 ? 11.771 9.884 3.514 1.00 84.69 89 PRO A O 1
ATOM 657 N N . VAL A 1 90 ? 13.612 10.215 2.271 1.00 88.44 90 VAL A N 1
ATOM 658 C CA . VAL A 1 90 ? 13.222 11.551 1.803 1.00 88.44 90 VAL A CA 1
ATOM 659 C C . VAL A 1 90 ? 12.066 11.434 0.819 1.00 88.44 90 VAL A C 1
ATOM 661 O O . VAL A 1 90 ? 11.076 12.160 0.940 1.00 88.44 90 VAL A O 1
ATOM 664 N N . PHE A 1 91 ? 12.160 10.497 -0.127 1.00 87.56 91 PHE A N 1
ATOM 665 C CA . PHE A 1 91 ? 11.072 10.218 -1.059 1.00 87.56 91 PHE A CA 1
ATOM 666 C C . PHE A 1 91 ? 9.812 9.758 -0.321 1.00 87.56 91 PHE A C 1
ATOM 668 O O . PHE A 1 91 ? 8.726 10.275 -0.585 1.00 87.56 91 PHE A O 1
ATOM 675 N N . GLN A 1 92 ? 9.959 8.842 0.640 1.00 87.56 92 GLN A N 1
ATOM 676 C CA . GLN A 1 92 ? 8.849 8.354 1.453 1.00 87.56 92 GLN A CA 1
ATOM 677 C C . GLN A 1 92 ? 8.136 9.494 2.188 1.00 87.56 92 GLN A C 1
ATOM 679 O O . GLN A 1 92 ? 6.923 9.642 2.048 1.00 87.56 92 GLN A O 1
ATOM 684 N N . ALA A 1 93 ? 8.875 10.311 2.944 1.00 90.44 93 ALA A N 1
ATOM 685 C CA . ALA A 1 93 ? 8.298 11.411 3.713 1.00 90.44 93 ALA A CA 1
ATOM 686 C C . ALA A 1 93 ? 7.595 12.425 2.801 1.00 90.44 93 ALA A C 1
ATOM 688 O O . ALA A 1 93 ? 6.442 12.782 3.037 1.00 90.44 93 ALA A O 1
ATOM 689 N N . LYS A 1 94 ? 8.249 12.812 1.699 1.00 91.75 94 LYS A N 1
ATOM 690 C CA . LYS A 1 94 ? 7.682 13.745 0.723 1.00 91.75 94 LYS A CA 1
ATOM 691 C C . LYS A 1 94 ? 6.394 13.207 0.100 1.00 91.75 94 LYS A C 1
ATOM 693 O O . LYS A 1 94 ? 5.440 13.963 -0.054 1.00 91.75 94 LYS A O 1
ATOM 698 N N . MET A 1 95 ? 6.358 11.924 -0.262 1.00 91.75 95 MET A N 1
ATOM 699 C CA . MET A 1 95 ? 5.166 11.309 -0.847 1.00 91.75 95 MET A CA 1
ATOM 700 C C . MET A 1 95 ? 4.023 11.235 0.166 1.00 91.75 95 MET A C 1
ATOM 702 O O . MET A 1 95 ? 2.897 11.589 -0.168 1.00 91.75 95 MET A O 1
ATOM 706 N N . LEU A 1 96 ? 4.303 10.850 1.414 1.00 90.81 96 LEU A N 1
ATOM 707 C CA . LEU A 1 96 ? 3.298 10.859 2.479 1.00 90.81 96 LEU A CA 1
ATOM 708 C C . LEU A 1 96 ? 2.720 12.263 2.691 1.00 90.81 96 LEU A C 1
ATOM 710 O O . LEU A 1 96 ? 1.511 12.412 2.836 1.00 90.81 96 LEU A O 1
ATOM 714 N N . ASP A 1 97 ? 3.557 13.299 2.657 1.00 93.31 97 ASP A N 1
ATOM 715 C CA . ASP A 1 97 ? 3.099 14.682 2.802 1.00 93.31 97 ASP A CA 1
ATOM 716 C C . ASP A 1 97 ? 2.301 15.184 1.594 1.00 93.31 97 ASP A C 1
ATOM 718 O O . ASP A 1 97 ? 1.364 15.962 1.771 1.00 93.31 97 ASP A O 1
ATOM 722 N N . MET A 1 98 ? 2.620 14.730 0.378 1.00 92.62 98 MET A N 1
ATOM 723 C CA . MET A 1 98 ? 1.791 14.998 -0.803 1.00 92.62 98 MET A CA 1
ATOM 724 C C . MET A 1 98 ? 0.423 14.322 -0.696 1.00 92.62 98 MET A C 1
ATOM 726 O O . MET A 1 98 ? -0.587 14.950 -0.997 1.00 92.62 98 MET A O 1
ATOM 730 N N . LEU A 1 99 ? 0.376 13.068 -0.242 1.00 90.94 99 LEU A N 1
ATOM 731 C CA . LEU A 1 99 ? -0.876 12.321 -0.122 1.00 90.94 99 LEU A CA 1
ATOM 732 C C . LEU A 1 99 ? -1.802 12.930 0.934 1.00 90.94 99 LEU A C 1
ATOM 734 O O . LEU A 1 99 ? -2.988 13.092 0.668 1.00 90.94 99 LEU A O 1
ATOM 738 N N . LYS A 1 100 ? -1.253 13.406 2.061 1.00 90.06 100 LYS A N 1
ATOM 739 C CA . LYS A 1 100 ? -2.020 14.151 3.079 1.00 90.06 100 LYS A CA 1
ATOM 740 C C . LYS A 1 100 ? -2.714 15.404 2.536 1.00 90.06 100 LYS A C 1
ATOM 742 O O . LYS A 1 100 ? -3.686 15.862 3.124 1.00 90.06 100 LYS A O 1
ATOM 747 N N . GLN A 1 101 ? -2.209 16.003 1.455 1.00 92.31 101 GLN A N 1
ATOM 748 C CA . GLN A 1 101 ? -2.840 17.175 0.834 1.00 92.31 101 GLN A CA 1
ATOM 749 C C . GLN A 1 101 ? -4.031 16.795 -0.049 1.00 92.31 101 GLN A C 1
ATOM 751 O O . GLN A 1 101 ? -4.859 17.650 -0.354 1.00 92.31 101 GLN A O 1
ATOM 756 N N . THR A 1 102 ? -4.105 15.536 -0.484 1.00 87.06 102 THR A N 1
ATOM 757 C CA . THR A 1 102 ? -5.129 15.050 -1.416 1.00 87.06 102 THR A CA 1
ATOM 758 C C . THR A 1 102 ? -6.335 14.394 -0.741 1.00 87.06 102 THR A C 1
ATOM 760 O O . THR A 1 102 ? -7.320 14.145 -1.435 1.00 87.06 102 THR A O 1
ATOM 763 N N . GLY A 1 103 ? -6.293 14.193 0.583 1.00 63.22 103 GLY A N 1
ATOM 764 C CA . GLY A 1 103 ? -7.351 13.568 1.388 1.00 63.22 103 GLY A CA 1
ATOM 765 C C . GLY A 1 103 ? -6.923 12.207 1.899 1.00 63.22 103 GLY A C 1
ATOM 766 O O . GLY A 1 103 ? -7.744 11.277 1.774 1.00 63.22 103 GLY A O 1
#

Mean predicted aligned error: 12.84 Å

Nearest PDB structures (foldseek):
  9e8n-assembly1_c  TM=9.140E-01  e=5.089E-10  Homo sapiens
  4o8y-assembly1_B  TM=9.347E-01  e=1.061E-09  Saccharomyces cerevisiae S288C
  8amz-assembly1_V  TM=9.401E-01  e=1.296E-09  Spinacia oleracea
  7w39-assembly1_c  TM=8.900E-01  e=9.924E-10  Homo sapiens
  6fvw-assembly1_V  TM=8.502E-01  e=1.098E-08  Saccharomyces cerevisiae S288C

pLDDT: mean 80.17, std 16.69, range [46.88, 97.75]

Sequence (103 aa):
MDRLLRLGGAMPGLTQAPPTDAPVVDTAEQVYISSLALLKMLKHGRAGVPMEVMGLMLGEFVDDYTVQVIDVFAMPQTGTGVSVEAVDPVFQAKMLDMLKQTG

Solvent-accessible surface area (backbone 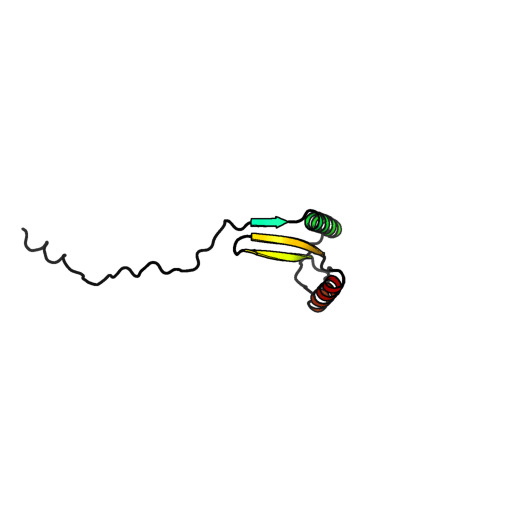atoms only — not comparable to full-atom values): 6809 Å² total; per-residue (Å²): 142,78,80,83,79,68,83,82,72,81,82,85,76,82,71,75,72,74,84,71,93,60,91,72,89,79,85,80,64,43,78,48,73,31,73,66,22,52,51,48,51,54,54,51,55,63,72,32,64,94,41,65,76,54,62,51,80,39,65,50,71,80,52,99,48,33,40,39,35,59,40,55,50,77,53,74,87,73,64,102,56,67,68,82,84,58,80,54,66,65,60,50,53,54,49,55,56,52,49,66,74,78,108

InterPro domains:
  IPR000555 JAB1/MPN/MOV34 metalloenzyme domain [PF01398] (27-102)
  IPR037518 MPN domain [PS50249] (31-103)
  IPR050242 JAMM/MPN+ metalloenzymes, peptidase M67A [PTHR10410] (27-101)

Secondary structure (DSSP, 8-state):
--SSSSSS--------PPPP---------EEEE-HHHHHHHHHHHHHHTTS---EEEEEEEEETTEEEEEEEEEPP---SSSS-----HHHHHHHHHHHHHH-

Radius of gyration: 27.23 Å; Cα contacts (8 Å, |Δi|>4): 90; chains: 1; bounding box: 31×73×70 Å

Foldseek 3Di:
DPVVPPVVDDPPDPPVPPPPPDPDDDPQADEAEDPQAVVQVVVQCVVQPPADWDKDFDFDDPDPRYTYGPHIDTDDDDDPDSDDPDDDVVVVVVVVVVVVVVD

Organism: Culex pipiens (NCBI:txid7175)